Protein AF-A0A7W2I587-F1 (afdb_monomer_lite)

Organism: NCBI:txid2758568

Secondary structure (DSSP, 8-state):
--HHHHHHHHHHHHHHTT--GGG--HHHHHHHHHHHHHHT---HHHHTEEEEEEEEEEEEEEETTEEEEEEEEEEEEEEE-SSSSEEEEEEEEEEEE---HHHHHSPPEEEEE-SGGGHHHHHHHHHH-HHHHHHTTPPPSEEEEEEEE-

Sequence (150 aa):
MKPEVLKREFEILIIDSGEQLKELSLHQGIKYMFKFYVENYADPRVNGLLTDMLLYQWGTVSSDGSDHFDMRIARQFTRQCLSSNSTITQLSCVFRYEPSPETKAFNKGYRWCNGLAHLHEFEKFIDGNDANKNFKSAKPISVGLSYINF

pLDDT: mean 89.91, std 8.63, range [59.41, 98.25]

Foldseek 3Di:
DDQVVLVVVLQVLQVVVVHHQWFDAPVNQVVSVLVSCVVVPDDCVPNQWPFWKKKWWWAWDDDPNAIKIKTKIKIKIWHDDPPRDIKIKMKIKIFIAHDDPVRHPDDIDMDMGGDPVCVVVVVVCLVVDPVCVVRVPPGGPGIDMDIDID

Structure (mmCIF, N/CA/C/O backbone):
data_AF-A0A7W2I587-F1
#
_entry.id   AF-A0A7W2I587-F1
#
loop_
_atom_site.group_PDB
_atom_site.id
_atom_site.type_symbol
_atom_site.label_atom_id
_atom_site.label_alt_id
_atom_site.label_comp_id
_atom_site.label_asym_id
_atom_site.label_entity_id
_atom_site.label_seq_id
_atom_site.pdbx_PDB_ins_code
_atom_site.Cartn_x
_atom_site.Cartn_y
_atom_site.Cartn_z
_atom_site.occupancy
_atom_site.B_iso_or_equiv
_atom_site.auth_seq_id
_atom_site.auth_comp_id
_atom_site.auth_asym_id
_atom_site.auth_atom_id
_atom_site.pdbx_PDB_model_num
ATOM 1 N N . MET A 1 1 ? 10.253 7.071 -14.417 1.00 60.91 1 MET A N 1
ATOM 2 C CA . MET A 1 1 ? 8.942 7.750 -14.429 1.00 60.91 1 MET A CA 1
ATOM 3 C C . MET A 1 1 ? 8.967 8.866 -13.393 1.00 60.91 1 MET A C 1
ATOM 5 O O . MET A 1 1 ? 9.698 8.717 -12.420 1.00 60.91 1 MET A O 1
ATOM 9 N N . LYS A 1 2 ? 8.272 9.988 -13.617 1.00 67.00 2 LYS A N 1
ATOM 10 C CA . LYS A 1 2 ? 8.237 11.087 -12.639 1.00 67.00 2 LYS A CA 1
ATOM 11 C C . LYS A 1 2 ? 7.247 10.781 -11.494 1.00 67.00 2 LYS A C 1
ATOM 13 O O . LYS A 1 2 ? 6.231 10.142 -11.768 1.00 67.00 2 LYS A O 1
ATOM 18 N N . PRO A 1 3 ? 7.518 11.254 -10.265 1.00 67.06 3 PRO A N 1
ATOM 19 C CA . PRO A 1 3 ? 6.622 11.199 -9.107 1.00 67.06 3 PRO A CA 1
ATOM 20 C C . PRO A 1 3 ? 5.118 11.336 -9.383 1.00 67.06 3 PRO A C 1
ATOM 22 O O . PRO A 1 3 ? 4.295 10.514 -8.985 1.00 67.06 3 PRO A O 1
ATOM 25 N N . GLU A 1 4 ? 4.763 12.409 -10.081 1.00 73.94 4 GLU A N 1
ATOM 26 C CA . GLU A 1 4 ? 3.401 12.898 -10.244 1.00 73.94 4 GLU A CA 1
ATOM 27 C C . GLU A 1 4 ? 2.633 12.023 -11.232 1.00 73.94 4 GLU A C 1
ATOM 29 O O . GLU A 1 4 ? 1.419 11.865 -11.123 1.00 73.94 4 GLU A O 1
ATOM 34 N N . VAL A 1 5 ? 3.366 11.419 -12.171 1.00 82.19 5 VAL A N 1
ATOM 35 C CA . VAL A 1 5 ? 2.829 10.476 -13.150 1.00 82.19 5 VAL A CA 1
ATOM 36 C C . VAL A 1 5 ? 2.392 9.194 -12.446 1.00 82.19 5 VAL A C 1
ATOM 38 O O . VAL A 1 5 ? 1.262 8.771 -12.641 1.00 82.19 5 VAL A O 1
ATOM 41 N N . LEU A 1 6 ? 3.211 8.650 -11.539 1.00 83.00 6 LEU A N 1
ATOM 42 C CA . LEU A 1 6 ? 2.875 7.429 -10.790 1.00 83.00 6 LEU A CA 1
ATOM 43 C C . LEU A 1 6 ? 1.633 7.597 -9.927 1.00 83.00 6 LEU A C 1
ATOM 45 O O . LEU A 1 6 ? 0.769 6.726 -9.896 1.00 83.00 6 LEU A O 1
ATOM 49 N N . LYS A 1 7 ? 1.551 8.725 -9.213 1.00 87.44 7 LYS A N 1
ATOM 50 C CA . LYS A 1 7 ? 0.380 9.035 -8.395 1.00 87.44 7 LYS A CA 1
ATOM 51 C C . LYS A 1 7 ? -0.875 9.098 -9.266 1.00 87.44 7 LYS A C 1
ATOM 53 O O . LYS A 1 7 ? -1.873 8.467 -8.935 1.00 87.44 7 LYS A O 1
ATOM 58 N N . ARG A 1 8 ? -0.803 9.824 -10.385 1.00 90.31 8 ARG A N 1
ATOM 59 C CA . ARG A 1 8 ? -1.926 9.987 -11.308 1.00 90.31 8 ARG A CA 1
ATOM 60 C C . ARG A 1 8 ? -2.354 8.661 -11.936 1.00 90.31 8 ARG A C 1
ATOM 62 O O . ARG A 1 8 ? -3.545 8.401 -12.015 1.00 90.31 8 ARG A O 1
ATOM 69 N N . GLU A 1 9 ? -1.413 7.830 -12.372 1.00 92.06 9 GLU A N 1
ATOM 70 C CA . GLU A 1 9 ? -1.711 6.512 -12.948 1.00 92.06 9 GLU A CA 1
ATOM 71 C C . GLU A 1 9 ? -2.373 5.586 -11.924 1.00 92.06 9 GLU A C 1
ATOM 73 O O . GLU A 1 9 ? -3.330 4.889 -12.253 1.00 92.06 9 GLU A O 1
ATOM 78 N N . PHE A 1 10 ? -1.932 5.631 -10.664 1.00 94.44 10 PHE A N 1
ATOM 79 C CA . PHE A 1 10 ? -2.577 4.881 -9.590 1.00 94.44 10 PHE A CA 1
ATOM 80 C C . PHE A 1 10 ? -4.003 5.373 -9.300 1.00 94.44 10 PHE A C 1
ATOM 82 O O . PHE A 1 10 ? -4.912 4.568 -9.113 1.00 94.44 10 PHE A O 1
ATOM 89 N N . GLU A 1 11 ? -4.225 6.689 -9.291 1.00 94.06 11 GLU A N 1
ATOM 90 C CA . GLU A 1 11 ? -5.564 7.272 -9.127 1.00 94.06 11 GLU A CA 1
ATOM 91 C C . GLU A 1 11 ? -6.489 6.908 -10.298 1.00 94.06 11 GLU A C 1
ATOM 93 O O . GLU A 1 11 ? -7.636 6.530 -10.065 1.00 94.06 11 GLU A O 1
ATOM 98 N N . ILE A 1 12 ? -5.988 6.957 -11.538 1.00 94.06 12 ILE A N 1
ATOM 99 C CA . ILE A 1 12 ? -6.729 6.533 -12.736 1.00 94.06 12 ILE A CA 1
ATOM 100 C C . ILE A 1 12 ? -7.116 5.058 -12.628 1.00 94.06 12 ILE A C 1
ATOM 102 O O . ILE A 1 12 ? -8.279 4.731 -12.833 1.00 94.06 12 ILE A O 1
ATOM 106 N N . LEU A 1 13 ? -6.192 4.184 -12.215 1.00 95.94 13 LEU A N 1
ATOM 107 C CA . LEU A 1 13 ? -6.478 2.760 -12.027 1.00 95.94 13 LEU A CA 1
ATOM 108 C C . LEU A 1 13 ? -7.653 2.517 -11.064 1.00 95.94 13 LEU A C 1
ATOM 110 O O . LEU A 1 13 ? -8.473 1.628 -11.301 1.00 95.94 13 LEU A O 1
ATOM 114 N N . ILE A 1 14 ? -7.732 3.290 -9.977 1.00 95.69 14 ILE A N 1
ATOM 115 C CA . ILE A 1 14 ? -8.831 3.206 -9.007 1.00 95.69 14 ILE A CA 1
ATOM 116 C C . ILE A 1 14 ? -10.136 3.714 -9.637 1.00 95.69 14 ILE A C 1
ATOM 118 O O . ILE A 1 14 ? -11.160 3.041 -9.544 1.00 95.69 14 ILE A O 1
ATOM 122 N N . ILE A 1 15 ? -10.105 4.858 -10.321 1.00 94.81 15 ILE A N 1
ATOM 123 C CA . ILE A 1 15 ? -11.295 5.451 -10.951 1.00 94.81 15 ILE A CA 1
ATOM 124 C C . ILE A 1 15 ? -11.862 4.539 -12.045 1.00 94.81 15 ILE A C 1
ATOM 126 O O . ILE A 1 15 ? -13.067 4.295 -12.072 1.00 94.81 15 ILE A O 1
ATOM 130 N N . ASP A 1 16 ? -11.007 3.974 -12.897 1.00 95.31 16 ASP A N 1
ATOM 131 C CA . ASP A 1 16 ? -11.403 3.070 -13.985 1.00 95.31 16 ASP A CA 1
ATOM 132 C C . ASP A 1 16 ? -12.020 1.762 -13.463 1.00 95.31 16 ASP A C 1
ATOM 134 O O . ASP A 1 16 ? -12.755 1.079 -14.176 1.00 95.31 16 ASP A O 1
ATOM 138 N N . SER A 1 17 ? -11.757 1.415 -12.199 1.00 92.94 17 SER A N 1
ATOM 139 C CA . SER A 1 17 ? -12.396 0.288 -11.514 1.00 92.94 17 SER A CA 1
ATOM 140 C C . SER A 1 17 ? -13.765 0.617 -10.901 1.00 92.94 17 SER A C 1
ATOM 142 O O . SER A 1 17 ? -14.415 -0.276 -10.360 1.00 92.94 17 SER A O 1
ATOM 144 N N . GLY A 1 18 ? -14.216 1.875 -10.994 1.00 95.12 18 GLY A N 1
ATOM 145 C CA . GLY A 1 18 ? -15.470 2.362 -10.412 1.00 95.12 18 GLY A CA 1
ATOM 146 C C . GLY A 1 18 ? -15.392 2.690 -8.917 1.00 95.12 18 GLY A C 1
ATOM 147 O O . GLY A 1 18 ? -16.416 2.980 -8.302 1.00 95.12 18 GLY A O 1
ATOM 148 N N . GLU A 1 19 ? -14.196 2.653 -8.331 1.00 95.19 19 GLU A N 1
ATOM 149 C CA . GLU A 1 19 ? -13.963 2.912 -6.911 1.00 95.19 19 GLU A CA 1
ATOM 150 C C . GLU A 1 19 ? -13.507 4.357 -6.667 1.00 95.19 19 GLU A C 1
ATOM 152 O O . GLU A 1 19 ? -13.046 5.065 -7.564 1.00 95.19 19 GLU A O 1
ATOM 157 N N . GLN A 1 20 ? -13.585 4.797 -5.412 1.00 94.69 20 GLN A N 1
ATOM 158 C CA . GLN A 1 20 ? -13.071 6.096 -4.982 1.00 94.69 20 GLN A CA 1
ATOM 159 C C . GLN A 1 20 ? -11.953 5.900 -3.965 1.00 94.69 20 GLN A C 1
ATOM 161 O O . GLN A 1 20 ? -12.145 5.207 -2.970 1.00 94.69 20 GLN A O 1
ATOM 166 N N . LEU A 1 21 ? -10.810 6.570 -4.168 1.00 94.38 21 LEU A N 1
ATOM 167 C CA . LEU A 1 21 ? -9.637 6.464 -3.287 1.00 94.38 21 LEU A CA 1
ATOM 168 C C . LEU A 1 21 ? -10.004 6.591 -1.800 1.00 94.38 21 LEU A C 1
ATOM 170 O O . LEU A 1 21 ? -9.529 5.811 -0.984 1.00 94.38 21 LEU A O 1
ATOM 174 N N . LYS A 1 22 ? -10.854 7.566 -1.459 1.00 96.00 22 LYS A N 1
ATOM 175 C CA . LYS A 1 22 ? -11.236 7.868 -0.071 1.00 96.00 22 LYS A CA 1
ATOM 176 C C . LYS A 1 22 ? -12.101 6.789 0.586 1.00 96.00 22 LYS A C 1
ATOM 178 O O . LYS A 1 22 ? -12.148 6.742 1.808 1.00 96.00 22 LYS A O 1
ATOM 183 N N . GLU A 1 23 ? -12.748 5.937 -0.205 1.00 95.38 23 GLU A N 1
ATOM 184 C CA . GLU A 1 23 ? -13.649 4.884 0.276 1.00 95.38 23 GLU A CA 1
ATOM 185 C C . GLU A 1 23 ? -13.020 3.486 0.215 1.00 95.38 23 GLU A C 1
ATOM 187 O O . GLU A 1 23 ? -13.675 2.504 0.561 1.00 95.38 23 GLU A O 1
ATOM 192 N N . LEU A 1 24 ? -11.755 3.370 -0.205 1.00 95.56 24 LEU A N 1
ATOM 193 C CA . LEU A 1 24 ? -11.093 2.072 -0.269 1.00 95.56 24 LEU A CA 1
ATOM 194 C C . LEU A 1 24 ? -10.960 1.445 1.124 1.00 95.56 24 LEU A C 1
ATOM 196 O O . LEU A 1 24 ? -10.461 2.051 2.070 1.00 95.56 24 LEU A O 1
ATOM 200 N N . SER A 1 25 ? -11.304 0.168 1.224 1.00 94.88 25 SER A N 1
ATOM 201 C CA . SER A 1 25 ? -10.804 -0.692 2.296 1.00 94.88 25 SER A CA 1
ATOM 202 C C . SER A 1 25 ? -9.308 -0.967 2.118 1.00 94.88 25 SER A C 1
ATOM 204 O O . SER A 1 25 ? -8.769 -0.893 1.007 1.00 94.88 25 SER A O 1
ATOM 206 N N . LEU A 1 26 ? -8.638 -1.385 3.197 1.00 95.00 26 LEU A N 1
ATOM 207 C CA . LEU A 1 26 ? -7.250 -1.855 3.136 1.00 95.00 26 LEU A CA 1
ATOM 208 C C . LEU A 1 26 ? -7.064 -2.954 2.083 1.00 95.00 26 LEU A C 1
ATOM 210 O O . LEU A 1 26 ? -6.105 -2.924 1.313 1.00 95.00 26 LEU A O 1
ATOM 214 N N . HIS A 1 27 ? -7.998 -3.906 2.023 1.00 94.12 27 HIS A N 1
ATOM 215 C CA . HIS A 1 27 ? -7.924 -5.019 1.084 1.00 94.12 27 HIS A CA 1
ATOM 216 C C . HIS A 1 27 ? -8.000 -4.548 -0.376 1.00 94.12 27 HIS A C 1
ATOM 218 O O . HIS A 1 27 ? -7.186 -4.973 -1.198 1.00 94.12 27 HIS A O 1
ATOM 224 N N . GLN A 1 28 ? -8.916 -3.626 -0.698 1.00 95.44 28 GLN A N 1
ATOM 225 C CA . GLN A 1 28 ? -8.967 -3.013 -2.030 1.00 95.44 28 GLN A CA 1
ATOM 226 C C . GLN A 1 28 ? -7.679 -2.237 -2.331 1.00 95.44 28 GLN A C 1
ATOM 228 O O . GLN A 1 28 ? -7.132 -2.365 -3.422 1.00 95.44 28 GLN A O 1
ATOM 233 N N . GLY A 1 29 ? -7.146 -1.491 -1.360 1.00 95.81 29 GLY A N 1
ATOM 234 C CA . GLY A 1 29 ? -5.872 -0.785 -1.485 1.00 95.81 29 GLY A CA 1
ATOM 235 C C . GLY A 1 29 ? -4.695 -1.677 -1.858 1.00 95.81 29 GLY A C 1
ATOM 236 O O . GLY A 1 29 ? -3.962 -1.384 -2.803 1.00 95.81 29 GLY A O 1
ATOM 237 N N . ILE A 1 30 ? -4.528 -2.783 -1.129 1.00 96.69 30 ILE A N 1
ATOM 238 C CA . ILE A 1 30 ? -3.493 -3.791 -1.396 1.00 96.69 30 ILE A CA 1
ATOM 239 C C . ILE A 1 30 ? -3.684 -4.378 -2.794 1.00 96.69 30 ILE A C 1
ATOM 241 O O . ILE A 1 30 ? -2.737 -4.395 -3.580 1.00 96.69 30 ILE A O 1
ATOM 245 N N . LYS A 1 31 ? -4.915 -4.778 -3.136 1.00 96.44 31 LYS A N 1
ATOM 246 C CA . LYS A 1 31 ? -5.254 -5.314 -4.459 1.00 96.44 31 LYS A CA 1
ATOM 247 C C . LYS A 1 31 ? -4.892 -4.338 -5.581 1.00 96.44 31 LYS A C 1
ATOM 249 O O . LYS A 1 31 ? -4.268 -4.743 -6.561 1.00 96.44 31 LYS A O 1
ATOM 254 N N . TYR A 1 32 ? -5.247 -3.059 -5.447 1.00 97.56 32 TYR A N 1
ATOM 255 C CA . TYR A 1 32 ? -4.914 -2.053 -6.454 1.00 97.56 32 TYR A CA 1
ATOM 256 C C . TYR A 1 32 ? -3.416 -1.797 -6.533 1.00 97.56 32 TYR A C 1
ATOM 258 O O . TYR A 1 32 ? -2.894 -1.685 -7.637 1.00 97.56 32 TYR A O 1
ATOM 266 N N . MET A 1 33 ? -2.699 -1.769 -5.406 1.00 97.81 33 MET A N 1
ATOM 267 C CA . MET A 1 33 ? -1.244 -1.604 -5.426 1.00 97.81 33 MET A CA 1
ATOM 268 C C . MET A 1 33 ? -0.541 -2.797 -6.081 1.00 97.81 33 MET A C 1
ATOM 270 O O . MET A 1 33 ? 0.418 -2.603 -6.821 1.00 97.81 33 MET A O 1
ATOM 274 N N . PHE A 1 34 ? -1.034 -4.021 -5.878 1.00 97.88 34 PHE A N 1
ATOM 275 C CA . PHE A 1 34 ? -0.511 -5.209 -6.558 1.00 97.88 34 PHE A CA 1
ATOM 276 C C . PHE A 1 34 ? -0.764 -5.154 -8.057 1.00 97.88 34 PHE A C 1
ATOM 278 O O . PHE A 1 34 ? 0.169 -5.338 -8.836 1.00 97.88 34 PHE A O 1
ATOM 285 N N . LYS A 1 35 ? -1.997 -4.840 -8.465 1.00 97.19 35 LYS A N 1
ATOM 286 C CA . LYS A 1 35 ? -2.338 -4.670 -9.879 1.00 97.19 35 LYS A CA 1
ATOM 287 C C . LYS A 1 35 ? -1.459 -3.598 -10.527 1.00 97.19 35 LYS A C 1
ATOM 289 O O . LYS A 1 35 ? -0.804 -3.869 -11.528 1.00 97.19 35 LYS A O 1
ATOM 294 N N . PHE A 1 36 ? -1.366 -2.428 -9.897 1.00 96.00 36 PHE A N 1
ATOM 295 C CA . PHE A 1 36 ? -0.523 -1.328 -10.356 1.00 96.00 36 PHE A CA 1
ATOM 296 C C . PHE A 1 36 ? 0.944 -1.740 -10.490 1.00 96.00 36 PHE A C 1
ATOM 298 O O . PHE A 1 36 ? 1.589 -1.407 -11.482 1.00 96.00 36 PHE A O 1
ATOM 305 N N . TYR A 1 37 ? 1.467 -2.473 -9.507 1.00 95.44 37 TYR A N 1
ATOM 306 C CA . TYR A 1 37 ? 2.841 -2.955 -9.510 1.00 95.44 37 TYR A CA 1
ATOM 307 C C . TYR A 1 37 ? 3.116 -3.935 -10.642 1.00 95.44 37 TYR A C 1
ATOM 309 O O . TYR A 1 37 ? 4.134 -3.791 -11.304 1.00 95.44 37 TYR A O 1
ATOM 317 N N . VAL A 1 38 ? 2.216 -4.888 -10.895 1.00 95.56 38 VAL A N 1
ATOM 318 C CA . VAL A 1 38 ? 2.357 -5.861 -11.988 1.00 95.56 38 VAL A CA 1
ATOM 319 C C . VAL A 1 38 ? 2.288 -5.173 -13.349 1.00 95.56 38 VAL A C 1
ATOM 321 O O . VAL A 1 38 ? 3.155 -5.399 -14.189 1.00 95.56 38 VAL A O 1
ATOM 324 N N . GLU A 1 39 ? 1.293 -4.311 -13.561 1.00 93.56 39 GLU A N 1
ATOM 325 C CA . GLU A 1 39 ? 1.068 -3.643 -14.850 1.00 93.56 39 GLU A CA 1
ATOM 326 C C . GLU A 1 39 ? 2.160 -2.624 -15.188 1.00 93.56 39 GLU A C 1
ATOM 328 O O . GLU A 1 39 ? 2.457 -2.403 -16.359 1.00 93.56 39 GLU A O 1
ATOM 333 N N . ASN A 1 40 ? 2.787 -2.030 -14.169 1.00 90.81 40 ASN A N 1
ATOM 334 C CA . ASN A 1 40 ? 3.782 -0.976 -14.345 1.00 90.81 40 ASN A CA 1
ATOM 335 C C . ASN A 1 40 ? 5.175 -1.387 -13.863 1.00 90.81 40 ASN A C 1
ATOM 337 O O . ASN A 1 40 ? 6.002 -0.500 -13.628 1.00 90.81 40 ASN A O 1
ATOM 341 N N . TYR A 1 41 ? 5.441 -2.684 -13.664 1.00 89.50 41 TYR A N 1
ATOM 342 C CA . TYR A 1 41 ? 6.721 -3.162 -13.141 1.00 89.50 41 TYR A CA 1
ATOM 343 C C . TYR A 1 41 ? 7.874 -2.710 -14.038 1.00 89.50 41 TYR A C 1
ATOM 345 O O . TYR A 1 41 ? 7.896 -2.985 -15.239 1.00 89.50 41 TYR A O 1
ATOM 353 N N . ALA A 1 42 ? 8.854 -2.032 -13.449 1.00 85.56 42 ALA A N 1
ATOM 354 C CA . ALA A 1 42 ? 10.033 -1.576 -14.159 1.00 85.56 42 ALA A CA 1
ATOM 355 C C . ALA A 1 42 ? 11.199 -2.503 -13.814 1.00 85.56 42 ALA A C 1
ATOM 357 O O . ALA A 1 42 ? 11.835 -2.323 -12.778 1.00 85.56 42 ALA A O 1
ATOM 358 N N . ASP A 1 43 ? 11.499 -3.478 -14.689 1.00 85.19 43 ASP A N 1
ATOM 359 C CA . ASP A 1 43 ? 12.641 -4.384 -14.487 1.00 85.19 43 ASP A CA 1
ATOM 360 C C . ASP A 1 43 ? 13.909 -3.551 -14.232 1.00 85.19 43 ASP A C 1
ATOM 362 O O . ASP A 1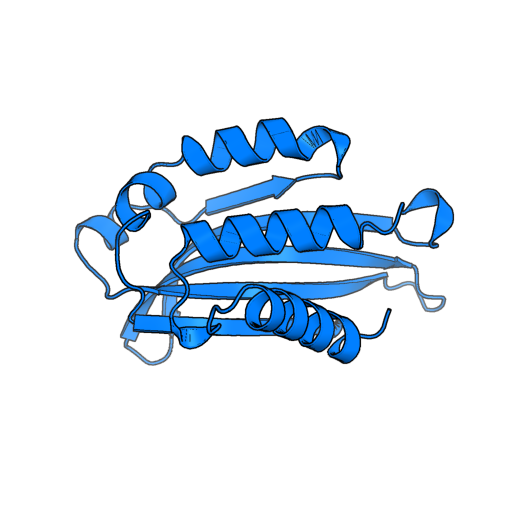 43 ? 14.320 -2.792 -15.127 1.00 85.19 43 ASP A O 1
ATOM 366 N N . PRO A 1 44 ? 14.531 -3.666 -13.041 1.00 85.06 44 PRO A N 1
ATOM 367 C CA . PRO A 1 44 ? 15.679 -2.846 -12.688 1.00 85.06 44 PRO A CA 1
ATOM 368 C C . PRO A 1 44 ? 16.848 -2.976 -13.667 1.00 85.06 44 PRO A C 1
ATOM 370 O O . PRO A 1 44 ? 17.502 -1.978 -13.977 1.00 85.06 44 PRO A O 1
ATOM 373 N N . ARG A 1 45 ? 17.043 -4.171 -14.243 1.00 82.69 45 ARG A N 1
ATOM 374 C CA . ARG A 1 45 ? 18.127 -4.477 -15.192 1.00 82.69 45 ARG A CA 1
ATOM 375 C C . ARG A 1 45 ? 17.979 -3.728 -16.511 1.00 82.69 45 ARG A C 1
ATOM 377 O O . ARG A 1 45 ? 18.974 -3.438 -17.164 1.00 82.69 45 ARG A O 1
ATOM 384 N N . VAL A 1 46 ? 16.740 -3.433 -16.901 1.00 83.50 46 VAL A N 1
ATOM 385 C CA . VAL A 1 46 ? 16.415 -2.771 -18.172 1.00 83.50 46 VAL A CA 1
ATOM 386 C C . VAL A 1 46 ? 16.262 -1.262 -17.978 1.00 83.50 46 VAL A C 1
ATOM 388 O O . VAL A 1 46 ? 16.646 -0.478 -18.839 1.00 83.50 46 VAL A O 1
ATOM 391 N N . ASN A 1 47 ? 15.725 -0.837 -16.833 1.00 80.25 47 ASN A N 1
ATOM 392 C CA . ASN A 1 47 ? 15.283 0.543 -16.611 1.00 80.25 47 ASN A CA 1
ATOM 393 C C . ASN A 1 47 ? 16.296 1.426 -15.863 1.00 80.25 47 ASN A C 1
ATOM 395 O O . ASN A 1 47 ? 15.960 2.551 -15.467 1.00 80.25 47 ASN A O 1
ATOM 399 N N . GLY A 1 48 ? 17.516 0.922 -15.640 1.00 81.31 48 GLY A N 1
ATOM 400 C CA . GLY A 1 48 ? 18.553 1.625 -14.879 1.00 81.31 48 GLY A CA 1
ATOM 401 C C . GLY A 1 48 ? 18.115 1.925 -13.444 1.00 81.31 48 GLY A C 1
ATOM 402 O O . GLY A 1 48 ? 18.446 2.979 -12.897 1.00 81.31 48 GLY A O 1
ATOM 403 N N . LEU A 1 49 ? 17.297 1.045 -12.861 1.00 83.94 49 LEU A N 1
ATOM 404 C CA . LEU A 1 49 ? 16.911 1.121 -11.457 1.00 83.94 49 LEU A CA 1
ATOM 405 C C . LEU A 1 49 ? 17.817 0.192 -10.655 1.00 83.94 49 LEU A C 1
ATOM 407 O O . LEU A 1 49 ? 18.279 -0.832 -11.147 1.00 83.94 49 LEU A O 1
ATOM 411 N N . LEU A 1 50 ? 18.049 0.549 -9.401 1.00 87.56 50 LEU A N 1
ATOM 412 C CA . LEU A 1 50 ? 18.673 -0.336 -8.428 1.00 87.56 50 LEU A CA 1
ATOM 413 C C . LEU A 1 50 ? 17.630 -1.309 -7.862 1.00 87.56 50 LEU A C 1
ATOM 415 O O . LEU A 1 50 ? 17.930 -2.483 -7.670 1.00 87.56 50 LEU A O 1
ATOM 419 N N . THR A 1 51 ? 16.399 -0.842 -7.623 1.00 91.25 51 THR A N 1
ATOM 420 C CA . THR A 1 51 ? 15.295 -1.667 -7.105 1.00 91.25 51 THR A CA 1
ATOM 421 C C . THR A 1 51 ? 13.938 -1.179 -7.617 1.00 91.25 51 THR A C 1
ATOM 423 O O . THR A 1 51 ? 13.802 0.001 -7.931 1.00 91.25 51 THR A O 1
ATOM 426 N N . ASP A 1 52 ? 12.944 -2.071 -7.660 1.00 93.69 52 ASP A N 1
ATOM 427 C CA . ASP A 1 52 ? 11.508 -1.767 -7.789 1.00 93.69 52 ASP A CA 1
ATOM 428 C C . ASP A 1 52 ? 10.727 -2.795 -6.956 1.00 93.69 52 ASP A C 1
ATOM 430 O O . ASP A 1 52 ? 10.669 -3.979 -7.297 1.00 93.69 52 ASP A O 1
ATOM 434 N N . MET A 1 53 ? 10.212 -2.368 -5.807 1.00 95.88 53 MET A N 1
ATOM 435 C CA . MET A 1 53 ? 9.772 -3.227 -4.705 1.00 95.88 53 MET A CA 1
ATOM 436 C C . MET A 1 53 ? 8.435 -2.765 -4.133 1.00 95.88 53 MET A C 1
ATOM 438 O O . MET A 1 53 ? 8.070 -1.593 -4.244 1.00 95.88 53 MET A O 1
ATOM 442 N N . LEU A 1 54 ? 7.742 -3.676 -3.448 1.00 97.94 54 LEU A N 1
ATOM 443 C CA . LEU A 1 54 ? 6.616 -3.317 -2.585 1.00 97.94 54 LEU A CA 1
ATOM 444 C C . LEU A 1 54 ? 7.019 -3.314 -1.113 1.00 97.94 54 LEU A C 1
ATOM 446 O O . LEU A 1 54 ? 7.903 -4.060 -0.694 1.00 97.94 54 LEU A O 1
ATOM 450 N N . LEU A 1 55 ? 6.330 -2.496 -0.329 1.00 98.00 55 LEU A N 1
ATOM 451 C CA . LEU A 1 55 ? 6.502 -2.362 1.108 1.00 98.00 55 LEU A CA 1
ATOM 452 C C . LEU A 1 55 ? 5.136 -2.326 1.785 1.00 98.00 55 LEU A C 1
ATOM 454 O O . LEU A 1 55 ? 4.332 -1.437 1.520 1.00 98.00 55 LEU A O 1
ATOM 458 N N . TYR A 1 56 ? 4.901 -3.264 2.694 1.00 98.25 56 TYR A N 1
ATOM 459 C CA . TYR A 1 56 ? 3.741 -3.272 3.577 1.00 98.25 56 TYR A CA 1
ATOM 460 C C . TYR A 1 56 ? 4.182 -2.875 4.985 1.00 98.25 56 TYR A C 1
ATOM 462 O O . TYR A 1 56 ? 5.172 -3.410 5.483 1.00 98.25 56 TYR A O 1
ATOM 470 N N . GLN A 1 57 ? 3.488 -1.930 5.614 1.00 96.88 57 GLN A N 1
ATOM 471 C CA . GLN A 1 57 ? 3.813 -1.398 6.941 1.00 96.88 57 GLN A CA 1
ATOM 472 C C . GLN A 1 57 ? 2.558 -1.268 7.788 1.00 96.88 57 GLN A C 1
ATOM 474 O O . GLN A 1 57 ? 1.482 -0.966 7.275 1.00 96.88 57 GLN A O 1
ATOM 479 N N . TRP A 1 58 ? 2.722 -1.430 9.093 1.00 95.75 58 TRP A N 1
ATOM 480 C CA . TRP A 1 58 ? 1.669 -1.188 10.067 1.00 95.75 58 TRP A CA 1
ATOM 481 C C . TRP A 1 58 ? 2.268 -0.672 11.372 1.00 95.75 58 TRP A C 1
ATOM 483 O O . TRP A 1 58 ? 3.428 -0.956 11.696 1.00 95.75 58 TRP A O 1
ATOM 493 N N . GLY A 1 59 ? 1.481 0.074 12.134 1.00 93.44 59 GLY A N 1
ATOM 494 C CA . GLY A 1 59 ? 1.844 0.475 13.486 1.00 93.44 59 GLY A CA 1
ATOM 495 C C . GLY A 1 59 ? 1.195 1.778 13.922 1.00 93.44 59 GLY A C 1
ATOM 496 O O . GLY A 1 59 ? 0.676 2.546 13.111 1.00 93.44 59 GLY A O 1
ATOM 497 N N . THR A 1 60 ? 1.282 2.033 15.223 1.00 91.00 60 THR A N 1
ATOM 498 C CA . THR A 1 60 ? 0.860 3.300 15.815 1.00 91.00 60 THR A CA 1
ATOM 499 C C . THR A 1 60 ? 1.821 4.419 15.423 1.00 91.00 60 THR A C 1
ATOM 501 O O . THR A 1 60 ? 3.045 4.282 15.514 1.00 91.00 60 THR A O 1
ATOM 504 N N . VAL A 1 61 ? 1.251 5.531 14.979 1.00 85.38 61 VAL A N 1
ATOM 505 C CA . VAL A 1 61 ? 1.925 6.786 14.678 1.00 85.38 61 VAL A CA 1
ATOM 506 C C . VAL A 1 61 ? 1.382 7.823 15.648 1.00 85.38 61 VAL A C 1
ATOM 508 O O . VAL A 1 61 ? 0.188 8.108 15.643 1.00 85.38 61 VAL A O 1
ATOM 511 N N . SER A 1 62 ? 2.269 8.387 16.461 1.00 80.31 62 SER A N 1
ATOM 512 C CA . SER A 1 62 ? 1.957 9.531 17.312 1.00 80.31 62 SER A CA 1
ATOM 513 C C . SER A 1 62 ? 2.417 10.791 16.587 1.00 80.31 62 SER A C 1
ATOM 515 O O . SER A 1 62 ? 3.617 11.046 16.458 1.00 80.31 62 SER A O 1
ATOM 517 N N . SER A 1 63 ? 1.468 11.562 16.073 1.00 68.69 63 SER A N 1
ATOM 518 C CA . SER A 1 63 ? 1.687 12.940 15.625 1.00 68.69 63 SER A CA 1
ATOM 519 C C . SER A 1 63 ? 0.819 13.849 16.486 1.00 68.69 63 SER A C 1
ATOM 521 O O . SER A 1 63 ? -0.181 13.384 17.000 1.00 68.69 63 SER A O 1
ATOM 523 N N . ASP A 1 64 ? 1.233 15.099 16.716 1.00 59.41 64 ASP A N 1
ATOM 524 C CA . ASP A 1 64 ? 0.391 16.187 17.261 1.00 59.41 64 ASP A CA 1
ATOM 525 C C . ASP A 1 64 ? -0.478 15.928 18.520 1.00 59.41 64 ASP A C 1
ATOM 527 O O . ASP A 1 64 ? -1.373 16.712 18.824 1.00 59.41 64 ASP A O 1
ATOM 531 N N . GLY A 1 65 ? -0.166 14.904 19.320 1.00 66.50 65 GLY A N 1
ATOM 532 C CA . GLY A 1 65 ? -0.930 14.553 20.524 1.00 66.50 65 GLY A CA 1
ATOM 533 C C . GLY A 1 65 ? -2.117 13.619 20.267 1.00 66.50 65 GLY A C 1
ATOM 534 O O . GLY A 1 65 ? -2.846 13.310 21.210 1.00 66.50 65 GLY A O 1
ATOM 535 N N . SER A 1 66 ? -2.285 13.137 19.031 1.00 76.75 66 SER A N 1
ATOM 536 C CA . SER A 1 66 ? -3.246 12.100 18.664 1.00 76.75 66 SER A CA 1
ATOM 537 C C . SER A 1 66 ? -2.526 10.833 18.179 1.00 76.75 66 SER A C 1
ATOM 539 O O . SER A 1 66 ? -1.685 10.853 17.278 1.00 76.75 66 SER A O 1
ATOM 541 N N . ASP A 1 67 ? -2.826 9.703 18.821 1.00 87.25 67 ASP A N 1
ATOM 542 C CA . ASP A 1 67 ? -2.342 8.402 18.362 1.00 87.25 67 ASP A CA 1
ATOM 543 C C . ASP A 1 67 ? -3.258 7.896 17.251 1.00 87.25 67 ASP A C 1
ATOM 545 O O . ASP A 1 67 ? -4.474 7.831 17.417 1.00 87.25 67 ASP A O 1
ATOM 549 N N . HIS A 1 68 ? -2.676 7.467 16.138 1.00 90.50 68 HIS A N 1
ATOM 550 C CA . HIS A 1 68 ? -3.405 6.797 15.068 1.00 90.50 68 HIS A CA 1
ATOM 551 C C . HIS A 1 68 ? -2.725 5.490 14.699 1.00 90.50 68 HIS A C 1
ATOM 553 O O . HIS A 1 68 ? -1.503 5.378 14.780 1.00 90.50 68 HIS A O 1
ATOM 559 N N . PHE A 1 69 ? -3.497 4.503 14.251 1.00 93.44 69 PHE A N 1
ATOM 560 C CA . PHE A 1 69 ? -2.926 3.293 13.673 1.00 93.44 69 PHE A CA 1
ATOM 561 C C . PHE A 1 69 ? -2.937 3.405 12.155 1.00 93.44 69 PHE A C 1
ATOM 563 O O . PHE A 1 69 ? -4.000 3.483 11.538 1.00 93.44 69 PHE A O 1
ATOM 570 N N . ASP A 1 70 ? -1.750 3.417 11.556 1.00 95.00 70 ASP A N 1
ATOM 571 C CA . ASP A 1 70 ? -1.606 3.498 10.110 1.00 95.00 70 ASP A CA 1
ATOM 572 C C . ASP A 1 70 ? -1.216 2.127 9.558 1.00 95.00 70 ASP A C 1
ATOM 574 O O . ASP A 1 70 ? -0.275 1.482 10.025 1.00 95.00 70 ASP A O 1
ATOM 578 N N . MET A 1 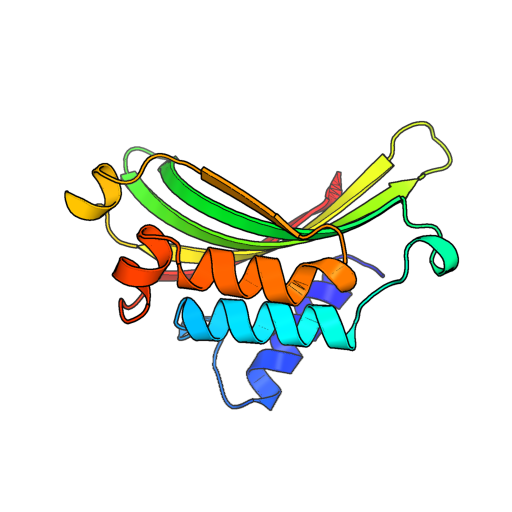71 ? -1.901 1.724 8.495 1.00 96.12 71 MET A N 1
ATOM 579 C CA . MET A 1 71 ? -1.515 0.605 7.644 1.00 96.12 71 MET A CA 1
ATOM 580 C C . MET A 1 71 ? -1.213 1.135 6.253 1.00 96.12 71 MET A C 1
ATOM 582 O O . MET A 1 71 ? -1.908 2.017 5.748 1.00 96.12 71 MET A O 1
ATOM 586 N N . ARG A 1 72 ? -0.137 0.652 5.636 1.00 96.56 72 ARG A N 1
ATOM 587 C CA . ARG A 1 72 ? 0.362 1.210 4.379 1.00 96.56 72 ARG A CA 1
ATOM 588 C C . ARG A 1 72 ? 0.816 0.107 3.449 1.00 96.56 72 ARG A C 1
ATOM 590 O O . ARG A 1 72 ? 1.517 -0.808 3.871 1.00 96.56 72 ARG A O 1
ATOM 597 N N . ILE A 1 73 ? 0.468 0.246 2.178 1.00 98.00 73 ILE A N 1
ATOM 598 C CA . ILE A 1 73 ? 1.090 -0.495 1.085 1.00 98.00 73 ILE A CA 1
ATOM 599 C C . ILE A 1 73 ? 1.733 0.519 0.146 1.00 98.00 73 ILE A C 1
ATOM 601 O O . ILE A 1 73 ? 1.117 1.518 -0.227 1.00 98.00 73 ILE A O 1
ATOM 605 N N . ALA A 1 74 ? 2.992 0.302 -0.194 1.00 96.88 74 ALA A N 1
ATOM 606 C CA . ALA A 1 74 ? 3.764 1.224 -1.000 1.00 96.88 74 ALA A CA 1
ATOM 607 C C . ALA A 1 74 ? 4.510 0.499 -2.108 1.00 96.88 74 ALA A C 1
ATOM 609 O O . ALA A 1 74 ? 4.949 -0.633 -1.924 1.00 96.88 74 ALA A O 1
ATOM 610 N N . ARG A 1 75 ? 4.699 1.192 -3.227 1.00 95.94 75 ARG A N 1
ATOM 611 C CA . ARG A 1 75 ? 5.694 0.852 -4.238 1.00 95.94 75 ARG A CA 1
ATOM 612 C C . ARG A 1 75 ? 6.872 1.799 -4.085 1.00 95.94 75 ARG A C 1
ATOM 614 O O . ARG A 1 75 ? 6.677 3.015 -4.047 1.00 95.94 75 ARG A O 1
ATOM 621 N N . GLN A 1 76 ? 8.075 1.247 -4.013 1.00 93.81 76 GLN A N 1
ATOM 622 C CA . GLN A 1 76 ? 9.317 2.002 -3.938 1.00 93.81 76 GLN A CA 1
ATOM 623 C C . GLN A 1 76 ? 10.274 1.526 -5.021 1.00 93.81 76 GLN A C 1
ATOM 625 O O . GLN A 1 76 ? 10.539 0.332 -5.130 1.00 93.81 76 GLN A O 1
ATOM 630 N N . PHE A 1 77 ? 10.863 2.458 -5.756 1.00 90.25 77 PHE A N 1
ATOM 631 C CA . PHE A 1 77 ? 12.006 2.160 -6.604 1.00 90.25 77 PHE A CA 1
ATOM 632 C C . PHE A 1 77 ? 13.147 3.122 -6.323 1.00 90.25 77 PHE A C 1
ATOM 634 O O . PHE A 1 77 ? 12.953 4.266 -5.903 1.00 90.25 77 PHE A O 1
ATOM 641 N N . THR A 1 78 ? 14.356 2.637 -6.561 1.00 89.38 78 THR A N 1
ATOM 642 C CA . THR A 1 78 ? 15.582 3.403 -6.361 1.00 89.38 78 THR A CA 1
ATOM 643 C C . THR A 1 78 ? 16.350 3.484 -7.665 1.00 89.38 78 THR A C 1
ATOM 645 O O . THR A 1 78 ? 16.392 2.526 -8.434 1.00 89.38 78 THR A O 1
ATOM 648 N N . ARG A 1 79 ? 16.948 4.638 -7.947 1.00 87.06 79 ARG A N 1
ATOM 649 C CA . ARG A 1 79 ? 17.749 4.870 -9.152 1.00 87.06 79 ARG A CA 1
ATOM 650 C C . ARG A 1 79 ? 19.129 5.363 -8.757 1.00 87.06 79 ARG A C 1
ATOM 652 O O . ARG A 1 79 ? 19.255 6.188 -7.858 1.00 87.06 79 ARG A O 1
ATOM 659 N N . GLN A 1 80 ? 20.155 4.882 -9.450 1.00 82.25 80 GLN A N 1
ATOM 660 C CA . GLN A 1 80 ? 21.490 5.447 -9.316 1.00 82.25 80 GLN A CA 1
ATOM 661 C C . GLN A 1 80 ? 21.544 6.795 -10.044 1.00 82.25 80 GLN A C 1
ATOM 663 O O . GLN A 1 80 ? 21.251 6.866 -11.238 1.00 82.25 80 GLN A O 1
ATOM 668 N N . CYS A 1 81 ? 21.904 7.860 -9.330 1.00 75.12 81 CYS A N 1
ATOM 669 C CA . CYS A 1 81 ? 22.145 9.169 -9.932 1.00 75.12 81 CYS A CA 1
ATOM 670 C C . CYS A 1 81 ? 23.644 9.386 -10.154 1.00 75.12 81 CYS A C 1
ATOM 672 O O . CYS A 1 81 ? 24.485 8.791 -9.482 1.00 75.12 81 CYS A O 1
ATOM 674 N N . LEU A 1 82 ? 23.972 10.263 -11.107 1.00 69.75 82 LEU A N 1
ATOM 675 C CA . LEU A 1 82 ? 25.355 10.595 -11.470 1.00 69.75 82 LEU A CA 1
ATOM 676 C C . LEU A 1 82 ? 26.143 11.205 -10.294 1.00 69.75 82 LEU A C 1
ATOM 678 O O . LEU A 1 82 ? 27.359 11.071 -10.229 1.00 69.75 82 LEU A O 1
ATOM 682 N N . SER A 1 83 ? 25.454 11.841 -9.345 1.00 65.50 83 SER A N 1
ATOM 683 C CA . SER A 1 83 ? 26.027 12.485 -8.163 1.00 65.50 83 SER A CA 1
ATOM 684 C C . SER A 1 83 ? 25.966 11.584 -6.924 1.00 65.50 83 SER A C 1
ATOM 686 O O . SER A 1 83 ? 25.257 11.935 -5.990 1.00 65.50 83 SER A O 1
ATOM 688 N N . SER A 1 84 ? 26.638 10.423 -6.947 1.00 61.38 84 SER A N 1
ATOM 689 C CA . SER A 1 84 ? 26.907 9.467 -5.834 1.00 61.38 84 SER A CA 1
ATOM 690 C C . SER A 1 84 ? 25.759 8.995 -4.916 1.00 61.38 84 SER A C 1
ATOM 692 O O . SER A 1 84 ? 25.926 8.001 -4.215 1.00 61.38 84 SER A O 1
ATOM 694 N N . ASN A 1 85 ? 24.601 9.644 -4.918 1.00 74.62 85 ASN A N 1
ATOM 695 C CA . ASN A 1 85 ? 23.460 9.383 -4.061 1.00 74.62 85 ASN A CA 1
ATOM 696 C C . ASN A 1 85 ? 22.388 8.715 -4.917 1.00 74.62 85 ASN A C 1
ATOM 698 O O . ASN A 1 85 ? 22.056 9.193 -6.002 1.00 74.62 85 ASN A O 1
ATOM 702 N N . SER A 1 86 ? 21.850 7.592 -4.458 1.00 80.62 86 SER A N 1
ATOM 703 C CA . SER A 1 86 ? 20.670 7.003 -5.083 1.00 80.62 86 SER A CA 1
ATOM 704 C C . SER A 1 86 ? 19.441 7.851 -4.773 1.00 80.62 86 SER A C 1
ATOM 706 O O . SER A 1 86 ? 19.243 8.204 -3.614 1.00 80.62 86 SER A O 1
ATOM 708 N N . THR A 1 87 ? 18.592 8.097 -5.766 1.00 87.44 87 THR A N 1
ATOM 709 C CA . THR A 1 87 ? 17.277 8.704 -5.534 1.00 87.44 87 THR A CA 1
ATOM 710 C C . THR A 1 87 ? 16.265 7.618 -5.210 1.00 87.44 87 THR A C 1
ATOM 712 O O . THR A 1 87 ? 16.152 6.633 -5.951 1.00 87.44 87 THR A O 1
ATOM 715 N N . ILE A 1 88 ? 15.524 7.800 -4.120 1.00 89.06 88 ILE A N 1
ATOM 716 C CA . ILE A 1 88 ? 14.423 6.932 -3.710 1.00 89.06 88 ILE A CA 1
ATOM 717 C C . ILE A 1 88 ? 13.113 7.611 -4.074 1.00 89.06 88 ILE A C 1
ATOM 719 O O . ILE A 1 88 ? 12.859 8.751 -3.705 1.00 89.06 88 ILE A O 1
ATOM 723 N N . THR A 1 89 ? 12.256 6.892 -4.787 1.00 90.69 89 THR A N 1
ATOM 724 C CA . THR A 1 89 ? 10.881 7.304 -5.058 1.00 90.69 89 THR A CA 1
ATOM 725 C C . THR A 1 89 ? 9.933 6.299 -4.431 1.00 90.69 89 THR A C 1
ATOM 727 O O . THR A 1 89 ? 10.052 5.102 -4.689 1.00 90.69 89 THR A O 1
ATOM 730 N N . GLN A 1 90 ? 8.974 6.784 -3.643 1.00 93.25 90 GLN A N 1
ATOM 731 C CA . GLN A 1 90 ? 7.949 5.953 -3.024 1.00 93.25 90 GLN A CA 1
ATOM 732 C C . GLN A 1 90 ? 6.555 6.554 -3.209 1.00 93.25 90 GLN A C 1
ATOM 734 O O . GLN A 1 90 ? 6.328 7.718 -2.883 1.00 93.25 90 GLN A O 1
ATOM 739 N N . LEU A 1 91 ? 5.614 5.725 -3.663 1.00 95.38 91 LEU A N 1
ATO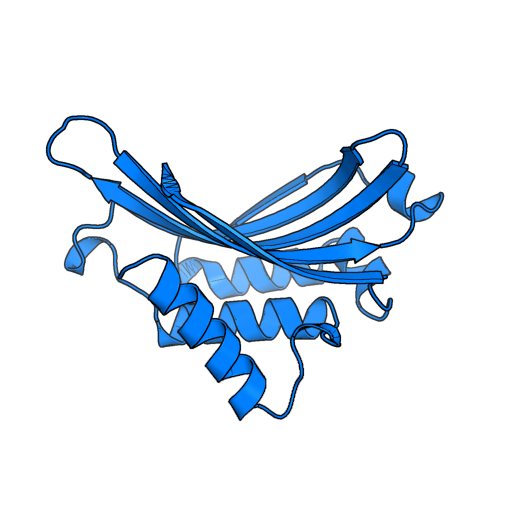M 740 C CA . LEU A 1 91 ? 4.177 5.993 -3.627 1.00 95.38 91 LEU A CA 1
ATOM 741 C C . LEU A 1 91 ? 3.535 5.054 -2.606 1.00 95.38 91 LEU A C 1
ATOM 743 O O . LEU A 1 91 ? 3.644 3.837 -2.737 1.00 95.38 91 LEU A O 1
ATOM 747 N N . SER A 1 92 ? 2.853 5.605 -1.607 1.00 95.94 92 SER A N 1
ATOM 748 C CA . SER A 1 92 ? 2.178 4.846 -0.552 1.00 95.94 92 SER A CA 1
ATOM 749 C C . SER A 1 92 ? 0.681 5.111 -0.560 1.00 95.94 92 SER A C 1
ATOM 751 O O . SER A 1 92 ? 0.267 6.266 -0.566 1.00 95.94 92 SER A O 1
ATOM 753 N N . CYS A 1 93 ? -0.121 4.054 -0.471 1.00 97.31 93 CYS A N 1
ATOM 754 C CA . CYS A 1 93 ? -1.520 4.138 -0.073 1.00 97.31 93 CYS A CA 1
ATOM 755 C C . CYS A 1 93 ? -1.603 3.918 1.443 1.00 97.31 93 CYS A C 1
ATOM 757 O O . CYS A 1 93 ? -1.120 2.902 1.951 1.00 97.31 93 CYS A O 1
ATOM 759 N N . VAL A 1 94 ? -2.134 4.908 2.159 1.00 97.00 94 VAL A N 1
ATOM 760 C CA . VAL A 1 94 ? -2.159 4.982 3.624 1.00 97.00 94 VAL A CA 1
ATOM 761 C C . VAL A 1 94 ? -3.597 4.874 4.106 1.00 97.00 94 VAL A C 1
ATOM 763 O O . VAL A 1 94 ? -4.438 5.662 3.685 1.00 97.00 94 VAL A O 1
ATOM 766 N N . PHE A 1 95 ? -3.840 3.930 5.010 1.00 96.56 95 PHE A N 1
ATOM 767 C CA . PHE A 1 95 ? -5.115 3.662 5.667 1.00 96.56 95 PHE A CA 1
ATOM 768 C C . PHE A 1 95 ? -4.971 4.001 7.143 1.00 96.56 95 PHE A C 1
ATOM 770 O O . PHE A 1 95 ? -4.145 3.394 7.829 1.00 96.56 95 PHE A O 1
ATOM 777 N N . ARG A 1 96 ? -5.755 4.965 7.621 1.00 95.31 96 ARG A N 1
ATOM 778 C CA . ARG A 1 96 ? -5.726 5.407 9.014 1.00 95.31 96 ARG A CA 1
ATOM 779 C C . ARG A 1 96 ? -6.928 4.882 9.779 1.00 95.31 96 ARG A C 1
ATOM 781 O O . ARG A 1 96 ? -8.057 5.025 9.315 1.00 95.31 96 ARG A O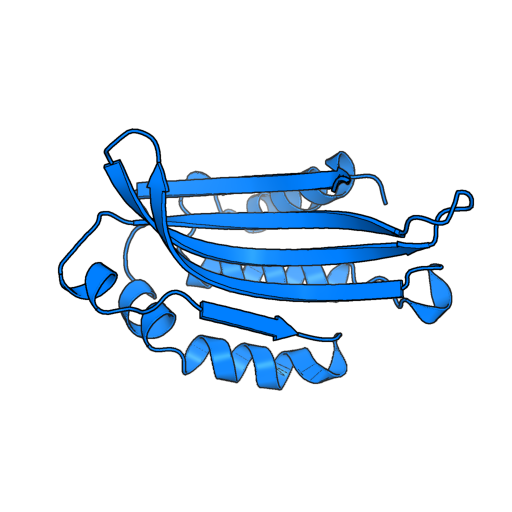 1
ATOM 788 N N . TYR A 1 97 ? -6.688 4.354 10.971 1.00 93.69 97 TYR A N 1
ATOM 789 C CA . TYR A 1 97 ? -7.709 3.831 11.874 1.00 93.69 97 TYR A CA 1
ATOM 790 C C . TYR A 1 97 ? -7.671 4.535 13.229 1.00 93.69 97 TYR A C 1
ATOM 792 O O . TYR A 1 97 ? -6.636 5.079 13.632 1.00 93.69 97 TYR A O 1
ATOM 800 N N . GLU A 1 98 ? -8.811 4.504 13.924 1.00 90.44 98 GLU A N 1
ATOM 801 C CA . GLU A 1 98 ? -8.911 5.012 15.294 1.00 90.44 98 GLU A CA 1
ATOM 802 C C . GLU A 1 98 ? -8.008 4.177 16.204 1.00 90.44 98 GLU A C 1
ATOM 804 O O . GLU A 1 98 ? -7.939 2.954 16.037 1.00 90.44 98 GLU A O 1
ATOM 809 N N . PRO A 1 99 ? -7.326 4.795 17.178 1.00 86.31 99 PRO A N 1
ATOM 810 C CA . PRO A 1 99 ? -6.608 4.044 18.184 1.00 86.31 99 PRO A CA 1
ATOM 811 C C . PRO A 1 99 ? -7.608 3.249 19.033 1.00 86.31 99 PRO A C 1
ATOM 813 O O . PRO A 1 99 ? -8.532 3.794 19.634 1.00 86.31 99 PRO A O 1
ATOM 816 N N . SER A 1 100 ? -7.382 1.950 19.145 1.00 84.69 100 SER A N 1
ATOM 817 C CA . SER A 1 100 ? -8.119 1.042 20.013 1.00 84.69 100 SER A CA 1
ATOM 818 C C . SER A 1 100 ? -7.144 0.202 20.853 1.00 84.69 100 SER A C 1
ATOM 820 O O . SER A 1 100 ? -5.938 0.167 20.577 1.00 84.69 100 SER A O 1
ATOM 822 N N . PRO A 1 101 ? -7.607 -0.478 21.915 1.00 84.81 101 PRO A N 1
ATOM 823 C CA . PRO A 1 101 ? -6.777 -1.449 22.626 1.00 84.81 101 PRO A CA 1
ATOM 824 C C . PRO A 1 101 ? -6.167 -2.502 21.687 1.00 84.81 101 PRO A C 1
ATOM 826 O O . PRO A 1 101 ? -4.995 -2.847 21.833 1.00 84.81 101 PRO A O 1
ATOM 829 N N . GLU A 1 102 ? -6.920 -2.943 20.676 1.00 80.94 102 GLU A N 1
ATOM 830 C CA . GLU A 1 102 ? -6.463 -3.877 19.645 1.00 80.94 102 GLU A CA 1
ATOM 831 C C . GLU A 1 102 ? -5.351 -3.263 18.786 1.00 80.94 102 GLU A C 1
ATOM 833 O O . GLU A 1 102 ? -4.321 -3.903 18.588 1.00 80.94 102 GLU A O 1
ATOM 838 N N . THR A 1 103 ? -5.485 -2.007 18.330 1.00 81.00 103 THR A N 1
ATOM 839 C CA . THR A 1 103 ? -4.402 -1.351 17.569 1.00 81.00 103 THR A CA 1
ATOM 840 C C . THR A 1 103 ? -3.136 -1.175 18.399 1.00 81.00 103 THR A C 1
ATOM 842 O O . THR A 1 103 ? -2.034 -1.299 17.873 1.00 81.00 103 THR A O 1
ATOM 845 N N . LYS A 1 104 ? -3.282 -0.888 19.700 1.00 79.75 104 LYS A N 1
ATOM 846 C CA . LYS A 1 104 ? -2.158 -0.723 20.635 1.00 79.75 104 LYS A CA 1
ATOM 847 C C . LYS A 1 104 ? -1.430 -2.036 20.918 1.00 79.75 104 LYS A C 1
ATOM 849 O O . LYS A 1 104 ? -0.252 -2.002 21.263 1.00 79.75 104 LYS A O 1
ATOM 854 N N . ALA A 1 105 ? -2.107 -3.172 20.764 1.00 84.44 105 ALA A N 1
ATOM 855 C CA . ALA A 1 105 ? -1.501 -4.490 20.918 1.00 84.44 105 ALA A CA 1
ATOM 856 C C . ALA A 1 105 ? -0.597 -4.872 19.732 1.00 84.44 105 ALA A C 1
ATOM 858 O O . ALA A 1 105 ? 0.285 -5.721 19.883 1.00 84.44 105 ALA A O 1
ATOM 859 N N . PHE A 1 106 ? -0.771 -4.251 18.558 1.00 85.12 106 PHE A N 1
ATOM 860 C CA . PHE A 1 106 ? 0.095 -4.510 17.410 1.00 85.12 106 PHE A CA 1
ATOM 861 C C . PHE A 1 106 ? 1.402 -3.726 17.507 1.00 85.12 106 PHE A C 1
ATOM 863 O O . PHE A 1 106 ? 1.438 -2.499 17.404 1.00 85.12 106 PHE A O 1
ATOM 870 N N . ASN A 1 107 ? 2.511 -4.459 17.594 1.00 85.19 107 ASN A N 1
ATOM 871 C CA . ASN A 1 107 ? 3.832 -3.880 17.390 1.00 85.19 107 ASN A CA 1
ATOM 872 C C . ASN A 1 107 ? 3.950 -3.303 15.976 1.00 85.19 107 ASN A C 1
ATOM 874 O O . ASN A 1 107 ? 3.459 -3.891 15.007 1.00 85.19 107 ASN A O 1
ATOM 878 N N . LYS A 1 108 ? 4.675 -2.188 15.854 1.00 92.38 108 LYS A N 1
ATOM 879 C CA . LYS A 1 108 ? 5.072 -1.641 14.556 1.00 92.38 108 LYS A CA 1
ATOM 880 C C . LYS A 1 108 ? 5.861 -2.688 13.772 1.00 92.38 108 LYS A C 1
ATOM 882 O O . LYS A 1 108 ? 6.765 -3.322 14.314 1.00 92.38 108 LYS A O 1
ATOM 887 N N . GLY A 1 109 ? 5.567 -2.820 12.486 1.00 94.94 109 GLY A N 1
ATOM 888 C CA . GLY A 1 109 ? 6.273 -3.756 11.626 1.00 94.94 109 GLY A CA 1
ATOM 889 C C . GLY A 1 109 ? 6.200 -3.396 10.153 1.00 94.94 109 GLY A C 1
ATOM 890 O O . GLY A 1 109 ? 5.524 -2.450 9.740 1.00 94.94 109 GLY A O 1
ATOM 891 N N . TYR A 1 110 ? 6.974 -4.137 9.365 1.00 97.12 110 TYR A N 1
ATOM 892 C CA . TYR A 1 110 ? 7.012 -3.994 7.922 1.00 97.12 110 TYR A CA 1
ATOM 893 C C . TYR A 1 110 ? 7.454 -5.287 7.233 1.00 97.12 110 TYR A C 1
ATOM 895 O O . TYR A 1 110 ? 8.087 -6.150 7.843 1.00 97.12 110 TYR A O 1
ATOM 903 N N . ARG A 1 111 ? 7.157 -5.399 5.937 1.00 97.94 111 ARG A N 1
ATOM 904 C CA . ARG A 1 111 ? 7.661 -6.454 5.053 1.00 97.94 111 ARG A CA 1
ATOM 905 C C . ARG A 1 111 ? 7.916 -5.881 3.662 1.00 97.94 111 ARG A C 1
ATOM 907 O O . ARG A 1 111 ? 7.082 -5.148 3.136 1.00 97.94 111 ARG A O 1
ATOM 914 N N . TRP A 1 112 ? 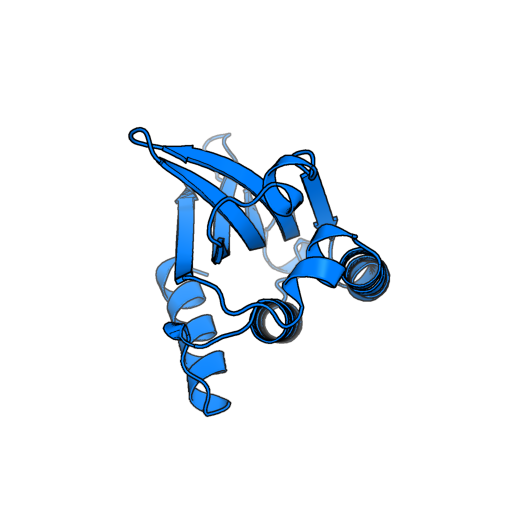9.053 -6.248 3.079 1.00 98.00 112 TRP A N 1
ATOM 915 C CA . TRP A 1 112 ? 9.410 -5.929 1.698 1.00 98.00 112 TRP A CA 1
ATOM 916 C C . TRP A 1 112 ? 9.061 -7.078 0.747 1.00 98.00 112 TRP A C 1
ATOM 918 O O . TRP A 1 112 ? 9.157 -8.249 1.120 1.00 98.00 112 TRP A O 1
ATOM 928 N N . CYS A 1 113 ? 8.720 -6.728 -0.492 1.00 97.81 113 CYS A N 1
ATOM 929 C CA . CYS A 1 113 ? 8.641 -7.618 -1.644 1.00 97.81 113 CYS A CA 1
ATOM 930 C C . CYS A 1 113 ? 9.714 -7.216 -2.657 1.00 97.81 113 CYS A C 1
ATOM 932 O O . CYS A 1 113 ? 9.594 -6.178 -3.312 1.00 97.81 113 CYS A O 1
ATOM 934 N N . ASN A 1 114 ? 10.746 -8.043 -2.809 1.00 94.62 114 ASN A N 1
ATOM 935 C CA . ASN A 1 114 ? 11.936 -7.722 -3.602 1.00 94.62 114 ASN A CA 1
ATOM 936 C C . ASN A 1 114 ? 11.763 -8.036 -5.101 1.00 94.62 114 ASN A C 1
ATOM 938 O O . ASN A 1 114 ? 12.606 -8.705 -5.694 1.00 94.62 114 ASN A O 1
ATOM 942 N N . GLY A 1 115 ? 10.661 -7.608 -5.719 1.00 93.19 115 GLY A N 1
ATOM 943 C CA . GLY A 1 115 ? 10.370 -7.905 -7.127 1.00 93.19 115 GLY A CA 1
ATOM 944 C C . GLY A 1 115 ? 9.159 -8.815 -7.342 1.00 93.19 115 GLY A C 1
ATOM 945 O O . GLY A 1 115 ? 8.645 -9.431 -6.406 1.00 93.19 115 GLY A O 1
ATOM 946 N N . LEU A 1 116 ? 8.751 -8.957 -8.609 1.00 94.88 116 LEU A N 1
ATOM 947 C CA . LEU A 1 116 ? 7.621 -9.802 -9.025 1.00 94.88 116 LEU A CA 1
ATOM 948 C C . LEU A 1 116 ? 7.763 -11.271 -8.607 1.00 94.88 116 LEU A C 1
ATOM 950 O O . LEU A 1 116 ? 6.768 -11.908 -8.270 1.00 94.88 116 LEU A O 1
ATOM 954 N N . ALA A 1 117 ? 8.988 -11.804 -8.578 1.00 95.62 117 ALA A N 1
ATOM 955 C CA . ALA A 1 117 ? 9.243 -13.196 -8.201 1.00 95.62 117 ALA A CA 1
ATOM 956 C C . ALA A 1 117 ? 8.802 -13.530 -6.761 1.00 95.62 117 ALA A C 1
ATOM 958 O O . ALA A 1 117 ? 8.525 -14.688 -6.459 1.00 95.62 117 ALA A O 1
ATO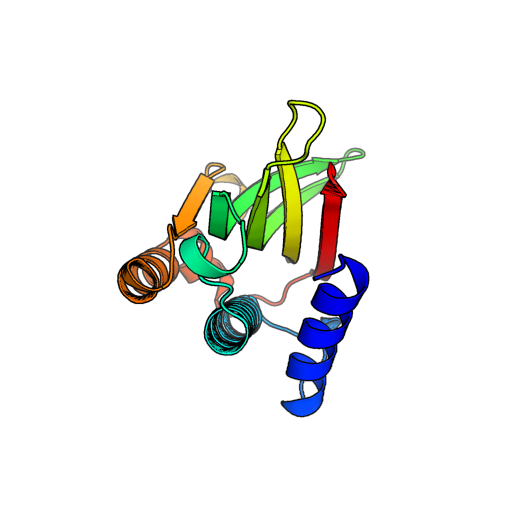M 959 N N . HIS A 1 118 ? 8.704 -12.524 -5.885 1.00 96.62 118 HIS A N 1
ATOM 960 C CA . HIS A 1 118 ? 8.316 -12.688 -4.482 1.00 96.62 118 HIS A CA 1
ATOM 961 C C . HIS A 1 118 ? 6.866 -12.275 -4.200 1.00 96.62 118 HIS A C 1
ATOM 963 O O . HIS A 1 118 ? 6.419 -12.376 -3.057 1.00 96.62 118 HIS A O 1
ATOM 969 N N . LEU A 1 119 ? 6.118 -11.833 -5.219 1.00 96.81 119 LEU A N 1
ATOM 970 C CA . LEU A 1 119 ? 4.798 -11.232 -5.031 1.00 96.81 119 LEU A CA 1
ATOM 971 C C . LEU A 1 119 ? 3.799 -12.203 -4.389 1.00 96.81 119 LEU A C 1
ATOM 973 O O . LEU A 1 119 ? 3.080 -11.821 -3.474 1.00 96.81 119 LEU A O 1
ATOM 977 N N . HIS A 1 120 ? 3.820 -13.476 -4.792 1.00 97.25 120 HIS A N 1
ATOM 978 C CA . HIS A 1 120 ? 2.936 -14.505 -4.228 1.00 97.25 120 HIS A CA 1
ATOM 979 C C . HIS A 1 120 ? 3.215 -14.802 -2.749 1.00 97.25 120 HIS A C 1
ATOM 981 O O . HIS A 1 120 ? 2.298 -14.961 -1.946 1.00 97.25 120 HIS A O 1
ATOM 987 N N . GLU A 1 121 ? 4.490 -14.887 -2.361 1.00 97.94 121 GLU A N 1
ATOM 988 C CA . GLU A 1 121 ? 4.865 -15.076 -0.953 1.00 97.94 121 GLU A CA 1
ATOM 989 C C . GLU A 1 121 ? 4.476 -13.848 -0.124 1.00 97.94 121 GLU A C 1
ATOM 991 O O . GLU A 1 121 ? 3.991 -13.968 1.001 1.00 97.94 121 GLU A O 1
ATOM 996 N N . PHE A 1 122 ? 4.659 -12.664 -0.701 1.00 98.25 122 PHE A N 1
ATOM 997 C CA . PHE A 1 122 ? 4.315 -11.405 -0.069 1.00 98.25 122 PHE A CA 1
ATOM 998 C C . PHE A 1 122 ? 2.807 -11.252 0.151 1.00 98.25 122 PHE A C 1
ATOM 1000 O O . PHE A 1 122 ? 2.394 -10.885 1.249 1.00 98.25 122 PHE A O 1
ATOM 1007 N N . GLU A 1 123 ? 1.986 -11.604 -0.838 1.00 97.38 123 GLU A N 1
ATOM 1008 C CA . GLU A 1 123 ? 0.526 -11.652 -0.712 1.00 97.38 123 GLU A CA 1
ATOM 1009 C C . GLU A 1 123 ? 0.098 -12.576 0.433 1.00 97.38 123 GLU A C 1
ATOM 1011 O O . GLU A 1 123 ? -0.613 -12.150 1.343 1.00 97.38 123 GLU A O 1
ATOM 1016 N N . LYS A 1 124 ? 0.636 -13.803 0.471 1.00 97.50 124 LYS A N 1
ATOM 1017 C CA . LYS A 1 124 ? 0.377 -14.756 1.561 1.00 97.50 124 LYS A CA 1
ATOM 1018 C C . LYS A 1 124 ? 0.788 -14.224 2.929 1.00 97.50 124 LYS A C 1
ATOM 1020 O O . LYS A 1 124 ? 0.085 -14.459 3.911 1.00 97.50 124 LYS A O 1
ATOM 1025 N N . PHE A 1 125 ? 1.925 -13.535 3.013 1.00 97.75 125 PHE A N 1
ATOM 1026 C CA . PHE A 1 125 ? 2.361 -12.908 4.256 1.00 97.75 125 PHE A CA 1
ATOM 1027 C C . PHE A 1 125 ? 1.349 -11.859 4.725 1.00 97.75 125 PHE A C 1
ATOM 1029 O O . PHE A 1 125 ? 0.976 -11.863 5.897 1.00 97.75 125 PHE A O 1
ATOM 1036 N N . ILE A 1 126 ? 0.896 -10.979 3.827 1.00 97.06 126 ILE A N 1
ATOM 1037 C CA . ILE A 1 126 ? -0.074 -9.935 4.166 1.00 97.06 126 ILE A CA 1
ATOM 1038 C C . ILE A 1 126 ? -1.399 -10.565 4.600 1.00 97.06 126 ILE A C 1
ATOM 1040 O O . ILE A 1 126 ? -1.925 -10.200 5.646 1.00 97.06 126 ILE A O 1
ATOM 1044 N N . ASP A 1 127 ? -1.912 -11.558 3.879 1.00 95.31 127 ASP A N 1
ATOM 1045 C CA . ASP A 1 127 ? -3.138 -12.269 4.262 1.00 95.31 127 ASP A CA 1
ATOM 1046 C C . ASP A 1 127 ? -3.012 -13.001 5.608 1.00 95.31 127 ASP A C 1
ATOM 1048 O O . ASP A 1 127 ? -3.972 -13.083 6.380 1.00 95.31 127 ASP A O 1
ATOM 1052 N N . GLY A 1 128 ? -1.820 -13.512 5.919 1.00 95.44 128 GLY A N 1
ATOM 1053 C CA . GLY A 1 128 ? -1.510 -14.170 7.183 1.00 95.44 128 GLY A CA 1
ATOM 1054 C C . GLY A 1 128 ? -1.281 -13.219 8.361 1.00 95.44 128 GLY A C 1
ATOM 1055 O O . GLY A 1 128 ? -1.382 -13.664 9.505 1.00 95.44 128 GLY A O 1
ATOM 1056 N N . ASN A 1 129 ? -0.990 -11.943 8.104 1.00 94.06 129 ASN A N 1
ATOM 1057 C CA . ASN A 1 129 ? -0.618 -10.956 9.114 1.00 94.06 129 ASN A CA 1
ATOM 1058 C C . ASN A 1 129 ? -1.805 -10.574 10.013 1.00 94.06 129 ASN A C 1
ATOM 1060 O O . ASN A 1 129 ? -2.890 -10.256 9.527 1.00 94.06 129 ASN A O 1
ATOM 1064 N N . ASP A 1 130 ? -1.582 -10.551 11.328 1.00 91.94 130 ASP A N 1
ATOM 1065 C CA . ASP A 1 130 ? -2.655 -10.301 12.295 1.00 91.94 130 ASP A CA 1
ATOM 1066 C C . ASP A 1 130 ? -3.265 -8.905 12.157 1.00 91.94 130 ASP A C 1
ATOM 1068 O O . ASP A 1 130 ? -4.484 -8.771 12.242 1.00 91.94 130 ASP A O 1
ATOM 1072 N N . ALA A 1 131 ? -2.467 -7.873 11.862 1.00 90.06 131 ALA A N 1
ATOM 1073 C CA . ALA A 1 131 ? -3.016 -6.541 11.623 1.00 90.06 131 ALA A CA 1
ATOM 1074 C C . ALA A 1 131 ? -3.927 -6.549 10.383 1.00 90.06 131 ALA A C 1
ATOM 1076 O O . ALA A 1 131 ? -5.059 -6.081 10.450 1.00 90.06 131 ALA A O 1
ATOM 1077 N N . ASN A 1 132 ? -3.505 -7.166 9.273 1.00 91.56 132 ASN A N 1
ATOM 1078 C CA . ASN A 1 132 ? -4.366 -7.275 8.089 1.00 91.56 132 ASN A CA 1
ATOM 1079 C C . ASN A 1 132 ? -5.665 -8.034 8.394 1.00 91.56 132 ASN A C 1
ATOM 1081 O O . ASN A 1 132 ? -6.738 -7.571 8.025 1.00 91.56 132 ASN A O 1
ATOM 1085 N N . LYS A 1 133 ? -5.599 -9.161 9.115 1.00 91.50 133 LYS A N 1
ATOM 1086 C CA . LYS A 1 133 ? -6.791 -9.936 9.496 1.00 91.50 133 LYS A CA 1
ATOM 1087 C C . LYS A 1 133 ? -7.787 -9.120 10.321 1.00 91.50 133 LYS A C 1
ATOM 1089 O O . LYS A 1 133 ? -8.985 -9.222 10.072 1.00 91.50 133 LYS A O 1
ATOM 1094 N N . ASN A 1 134 ? -7.304 -8.306 11.260 1.00 88.88 134 ASN A N 1
ATOM 1095 C CA . ASN A 1 134 ? -8.160 -7.487 12.122 1.00 88.88 134 ASN A CA 1
ATOM 1096 C C . ASN A 1 134 ? -8.776 -6.288 11.386 1.00 88.88 134 ASN A C 1
ATOM 1098 O O . ASN A 1 134 ? -9.919 -5.929 11.654 1.00 88.88 134 ASN A O 1
ATOM 1102 N N . PHE A 1 135 ? -8.061 -5.706 10.420 1.00 88.56 135 PHE A N 1
ATOM 1103 C CA . PHE A 1 135 ? -8.520 -4.519 9.690 1.00 88.56 135 PHE A CA 1
ATOM 1104 C C . PHE A 1 135 ? -9.107 -4.814 8.305 1.00 88.56 135 PHE A C 1
ATOM 1106 O O . PHE A 1 135 ? -9.571 -3.893 7.638 1.00 88.56 135 PHE A O 1
ATOM 1113 N N . LYS A 1 136 ? -9.163 -6.082 7.875 1.00 81.31 136 LYS A N 1
ATOM 1114 C CA . LYS A 1 136 ? -9.624 -6.480 6.531 1.00 81.31 136 LYS A CA 1
ATOM 1115 C C . LYS A 1 136 ? -11.000 -5.916 6.162 1.00 81.31 136 LYS A C 1
ATOM 1117 O O . LYS A 1 136 ? -11.210 -5.549 5.008 1.00 81.31 136 LYS A O 1
ATOM 1122 N N . SER A 1 137 ? -11.902 -5.840 7.139 1.00 80.56 137 SER A N 1
ATOM 1123 C CA . SER A 1 137 ? -13.271 -5.327 6.979 1.00 80.56 137 SER A CA 1
ATOM 1124 C C . SER A 1 137 ? -13.520 -4.020 7.736 1.00 80.56 137 SER A C 1
ATOM 1126 O O . SER A 1 137 ? -14.638 -3.509 7.722 1.00 80.56 137 SER A O 1
ATOM 1128 N N . ALA A 1 138 ? -12.512 -3.491 8.432 1.00 88.88 138 ALA A N 1
ATOM 1129 C CA . ALA A 1 138 ? -12.648 -2.248 9.175 1.00 88.88 138 ALA A CA 1
ATOM 1130 C C . ALA A 1 138 ? -12.668 -1.066 8.202 1.00 88.88 138 ALA A C 1
ATOM 1132 O O . ALA A 1 138 ? -11.879 -1.015 7.255 1.00 88.88 138 ALA A O 1
ATOM 1133 N N . LYS A 1 139 ? -13.551 -0.092 8.444 1.00 91.94 139 LYS A N 1
ATOM 1134 C CA . LYS A 1 139 ? -13.549 1.149 7.669 1.00 91.94 139 LYS A CA 1
ATOM 1135 C C . LYS A 1 139 ? -12.432 2.064 8.195 1.00 91.94 139 LYS A C 1
ATOM 1137 O O . LYS A 1 139 ? -12.457 2.397 9.380 1.00 91.94 139 LYS A O 1
ATOM 1142 N N . PRO A 1 140 ? -11.465 2.476 7.359 1.00 95.06 140 PRO A N 1
ATOM 1143 C CA . PRO A 1 140 ? -10.496 3.494 7.749 1.00 95.06 140 PRO A CA 1
ATOM 1144 C C . PRO A 1 140 ? -11.199 4.844 7.955 1.00 95.06 140 PRO A C 1
ATOM 1146 O O . PRO A 1 140 ? -12.147 5.174 7.243 1.00 95.06 140 PRO A O 1
ATOM 1149 N N . ILE A 1 141 ? -10.710 5.653 8.896 1.00 95.06 141 ILE A N 1
ATOM 1150 C CA . ILE A 1 141 ? -11.142 7.052 9.066 1.00 95.06 141 ILE A CA 1
ATOM 1151 C C . ILE A 1 141 ? -10.741 7.864 7.835 1.00 95.06 141 ILE A C 1
ATOM 1153 O O . ILE A 1 141 ? -11.458 8.762 7.397 1.00 95.06 141 ILE A O 1
ATOM 1157 N N . SER A 1 142 ? -9.562 7.570 7.286 1.00 95.56 142 SER A N 1
ATOM 1158 C CA . SER A 1 142 ? -9.086 8.211 6.072 1.00 95.56 142 SER A CA 1
ATOM 1159 C C . SER A 1 142 ? -8.204 7.289 5.246 1.00 95.56 142 SER A C 1
ATOM 1161 O O . SER A 1 142 ? -7.473 6.438 5.763 1.00 95.56 142 SER A O 1
ATOM 1163 N N . VAL A 1 143 ? -8.282 7.502 3.935 1.00 97.00 143 VAL A N 1
ATOM 1164 C CA . VAL A 1 143 ? -7.408 6.892 2.941 1.00 97.00 143 VAL A CA 1
ATOM 1165 C C . VAL A 1 143 ? -6.747 8.002 2.146 1.00 97.00 143 VAL A C 1
ATOM 1167 O O . VAL A 1 143 ? -7.410 8.941 1.697 1.00 97.00 143 VAL A O 1
ATOM 1170 N N . GLY A 1 144 ? -5.434 7.910 1.975 1.00 95.69 144 GLY A N 1
ATOM 1171 C CA . GLY A 1 144 ? -4.666 8.920 1.261 1.00 95.69 144 GLY A CA 1
ATOM 1172 C C . GLY A 1 144 ? -3.472 8.344 0.523 1.00 95.69 144 GLY A C 1
ATOM 1173 O O . GLY A 1 144 ? -3.003 7.243 0.811 1.00 95.69 144 GLY A O 1
ATOM 1174 N N . LEU A 1 145 ? -2.963 9.124 -0.428 1.00 95.06 145 LEU A N 1
ATOM 1175 C CA . LEU A 1 145 ? -1.691 8.845 -1.080 1.00 95.06 145 LEU A CA 1
ATOM 1176 C C . LEU A 1 145 ? -0.604 9.722 -0.471 1.00 95.06 145 LEU A C 1
ATOM 1178 O O . LEU A 1 145 ? -0.758 10.941 -0.385 1.00 95.06 145 LEU A O 1
ATOM 1182 N N . SER A 1 146 ? 0.501 9.099 -0.082 1.00 91.75 146 SER A N 1
ATOM 1183 C CA . SER A 1 146 ? 1.728 9.782 0.314 1.00 91.75 146 SER A CA 1
ATOM 1184 C C . SER A 1 146 ? 2.797 9.530 -0.737 1.00 91.75 146 SER A C 1
ATOM 1186 O O . SER A 1 146 ? 2.903 8.428 -1.277 1.00 91.75 146 SER A O 1
ATOM 1188 N N . TYR A 1 147 ? 3.567 10.567 -1.041 1.00 88.44 147 TYR A N 1
ATOM 1189 C CA . TYR A 1 147 ? 4.636 10.503 -2.016 1.00 88.44 147 TYR A CA 1
ATOM 1190 C C . TYR A 1 147 ? 5.931 11.025 -1.405 1.00 88.44 147 TYR A C 1
ATOM 1192 O O . TYR A 1 147 ? 5.933 12.072 -0.755 1.00 88.44 147 TYR A O 1
ATOM 1200 N N . ILE A 1 148 ? 7.025 10.303 -1.632 1.00 86.25 148 ILE A N 1
ATOM 1201 C CA . ILE A 1 148 ? 8.347 10.662 -1.134 1.00 86.25 148 ILE A CA 1
ATOM 1202 C C . ILE A 1 148 ? 9.365 10.591 -2.279 1.00 86.25 148 ILE A C 1
ATOM 1204 O O . ILE A 1 148 ? 9.378 9.623 -3.041 1.00 86.25 148 ILE A O 1
ATOM 1208 N N . ASN A 1 149 ? 10.212 11.621 -2.384 1.00 83.25 149 ASN A N 1
ATOM 1209 C CA . ASN A 1 149 ? 11.350 11.692 -3.301 1.00 83.25 149 ASN A CA 1
ATOM 1210 C C . ASN A 1 149 ? 12.529 12.389 -2.616 1.00 83.25 149 ASN A C 1
ATOM 1212 O O . ASN A 1 149 ? 12.395 13.553 -2.235 1.00 83.25 149 ASN A O 1
ATOM 1216 N N . PHE A 1 150 ? 13.637 11.670 -2.442 1.00 74.69 150 PHE A N 1
ATOM 1217 C CA . PHE A 1 150 ? 14.888 12.170 -1.867 1.00 74.69 150 PHE A CA 1
ATOM 1218 C C . PHE A 1 150 ? 16.099 11.478 -2.494 1.00 74.69 150 PHE A C 1
ATOM 1220 O O . PHE A 1 150 ? 15.944 10.337 -2.992 1.00 74.69 150 PHE A O 1
#

Radius of gyration: 15.63 Å; chains: 1; bounding box: 42×31×41 Å